Protein AF-A0A482D3W6-F1 (afdb_monomer_lite)

Foldseek 3Di:
DDPPPDDDPVVVVVVLVVVLVVLLVLLVCQLVVVDQDPPCRVCSNVVSVVSNVVSVVVVVVVVVVVVD

pLDDT: mean 81.31, std 14.07, range [39.59, 95.12]

Secondary structure (DSSP, 8-state):
--------HHHHHHHHHHHHHHHHHHHHHHHTTSS--TT-TTTHHHHHHHHHHHHHHHHHHHHHHHH-

Sequence (68 aa):
MAKAKNTGGLLGLLMWVVGALVSLAVGFGMISGILTVPYVQAAVPIAGWIVVIGTVISVIAAIVKAMK

Radius of gyration: 15.17 Å; chains: 1; bounding box: 38×22×40 Å

Structure (mmCIF, N/CA/C/O backbone):
data_AF-A0A482D3W6-F1
#
_entry.id   AF-A0A482D3W6-F1
#
loop_
_atom_site.group_PDB
_atom_site.id
_atom_site.type_symbol
_atom_site.label_atom_id
_atom_site.label_alt_id
_atom_site.label_comp_id
_atom_site.label_asym_id
_atom_site.label_entity_id
_atom_site.label_seq_id
_atom_site.pdbx_PDB_ins_code
_atom_site.Cartn_x
_atom_site.Cartn_y
_atom_site.Cartn_z
_atom_site.occupancy
_atom_site.B_iso_or_equiv
_atom_site.auth_seq_id
_atom_site.auth_comp_id
_atom_site.auth_asym_id
_atom_site.auth_atom_id
_atom_site.pdbx_PDB_model_num
ATOM 1 N N . MET A 1 1 ? -25.478 14.951 -7.292 1.00 39.59 1 MET A N 1
ATOM 2 C CA . MET A 1 1 ? -24.651 13.773 -7.636 1.00 39.59 1 MET A CA 1
ATOM 3 C C . MET A 1 1 ? -24.722 12.803 -6.470 1.00 39.59 1 MET A C 1
ATOM 5 O O . MET A 1 1 ? -24.377 13.184 -5.358 1.00 39.59 1 MET A O 1
ATOM 9 N N . ALA A 1 2 ? -25.338 11.640 -6.685 1.00 40.62 2 ALA A N 1
ATOM 10 C CA . ALA A 1 2 ? -25.784 10.745 -5.623 1.00 40.62 2 ALA A CA 1
ATOM 11 C C . ALA A 1 2 ? -24.602 10.215 -4.797 1.00 40.62 2 ALA A C 1
ATOM 13 O O . ALA A 1 2 ? -23.808 9.401 -5.257 1.00 40.62 2 ALA A O 1
ATOM 14 N N . LYS A 1 3 ? -24.512 10.680 -3.549 1.00 46.56 3 LYS A N 1
ATOM 15 C CA . LYS A 1 3 ? -23.737 10.039 -2.491 1.00 46.56 3 LYS A CA 1
ATOM 16 C C . LYS A 1 3 ? -24.416 8.692 -2.242 1.00 46.56 3 LYS A C 1
ATOM 18 O O . LYS A 1 3 ? -25.484 8.669 -1.633 1.00 46.56 3 LYS A O 1
ATOM 23 N N . ALA A 1 4 ? -23.861 7.604 -2.778 1.00 46.59 4 ALA A N 1
ATOM 24 C CA . ALA A 1 4 ? -24.343 6.250 -2.521 1.00 46.59 4 ALA A CA 1
ATOM 25 C C . ALA A 1 4 ? -24.193 5.968 -1.020 1.00 46.59 4 ALA A C 1
ATOM 27 O O . ALA A 1 4 ? -23.128 5.628 -0.506 1.00 46.59 4 ALA A O 1
ATOM 28 N N . LYS A 1 5 ? -25.274 6.252 -0.300 1.00 60.50 5 LYS A N 1
ATOM 29 C CA . LYS A 1 5 ? -25.429 6.079 1.131 1.00 60.50 5 LYS A CA 1
ATOM 30 C C . LYS A 1 5 ? -25.779 4.613 1.364 1.00 60.50 5 LYS A C 1
ATOM 32 O O . LYS A 1 5 ? -26.894 4.201 1.085 1.00 60.50 5 LYS A O 1
ATOM 37 N N . ASN A 1 6 ? -24.824 3.900 1.950 1.00 61.50 6 ASN A N 1
ATOM 38 C CA . ASN A 1 6 ? -25.057 2.775 2.851 1.00 61.50 6 ASN A CA 1
ATOM 39 C C . ASN A 1 6 ? -25.712 1.519 2.242 1.00 61.50 6 ASN A C 1
ATOM 41 O O . ASN A 1 6 ? -26.843 1.183 2.584 1.00 61.50 6 ASN A O 1
ATOM 45 N N . THR A 1 7 ? -24.945 0.764 1.450 1.00 51.12 7 THR A N 1
ATOM 46 C CA . THR A 1 7 ? -25.235 -0.658 1.207 1.00 51.12 7 THR A CA 1
ATOM 47 C C . THR A 1 7 ? -24.022 -1.508 1.591 1.00 51.12 7 THR A C 1
ATOM 49 O O . THR A 1 7 ? -23.107 -1.712 0.801 1.00 51.12 7 THR A O 1
ATOM 52 N N . GLY A 1 8 ? -24.039 -1.988 2.841 1.00 57.94 8 GLY A N 1
ATOM 53 C CA . GLY A 1 8 ? -23.397 -3.229 3.285 1.00 57.94 8 GLY A CA 1
ATOM 54 C C . GLY A 1 8 ? -21.932 -3.130 3.708 1.00 57.94 8 GLY A C 1
ATOM 55 O O . GLY A 1 8 ? -21.040 -3.248 2.875 1.00 57.94 8 GLY A O 1
ATOM 56 N N . GLY A 1 9 ? -21.664 -3.040 5.017 1.00 79.38 9 GLY A N 1
ATOM 57 C CA . GLY A 1 9 ? -20.299 -3.054 5.571 1.00 79.38 9 GLY A CA 1
ATOM 58 C C . GLY A 1 9 ? -19.424 -4.221 5.082 1.00 79.38 9 GLY A C 1
ATOM 59 O O . GLY A 1 9 ? -18.219 -4.051 4.937 1.00 79.38 9 GLY A O 1
ATOM 60 N N . LEU A 1 10 ? -20.028 -5.361 4.725 1.00 83.50 10 LEU A N 1
ATOM 61 C CA . LEU A 1 10 ? -19.330 -6.497 4.118 1.00 83.50 10 LEU A CA 1
ATOM 62 C C . LEU A 1 10 ? -18.853 -6.221 2.682 1.00 83.50 10 LEU A C 1
ATOM 64 O O . LEU A 1 10 ? -17.712 -6.527 2.356 1.00 83.50 10 LEU A O 1
ATOM 68 N N . LEU A 1 11 ? -19.692 -5.628 1.825 1.00 87.00 11 LEU A N 1
ATOM 69 C CA . LEU A 1 11 ? -19.311 -5.314 0.443 1.00 87.00 11 LEU A CA 1
ATOM 70 C C . LEU A 1 11 ? -18.226 -4.232 0.412 1.00 87.00 11 LEU A C 1
ATOM 72 O O . LEU A 1 11 ? -17.265 -4.343 -0.346 1.00 87.00 11 LEU A O 1
ATOM 76 N N . GLY A 1 12 ? -18.341 -3.227 1.286 1.00 88.38 12 GLY A N 1
ATOM 77 C CA . GLY A 1 12 ? -17.310 -2.204 1.462 1.00 88.38 12 GLY A CA 1
ATOM 78 C C . GLY A 1 12 ? -15.979 -2.787 1.948 1.00 88.38 12 GLY A C 1
ATOM 79 O O . GLY A 1 12 ? -14.930 -2.425 1.418 1.00 88.38 12 GLY A O 1
ATOM 80 N N . LEU A 1 13 ? -16.017 -3.728 2.900 1.00 87.06 13 LEU A N 1
ATOM 81 C CA . LEU A 1 13 ? -14.826 -4.439 3.366 1.00 87.06 13 LEU A CA 1
ATOM 82 C C . LEU A 1 13 ? -14.197 -5.273 2.245 1.00 87.06 13 LEU A C 1
ATOM 84 O O . LEU A 1 13 ? -12.993 -5.188 2.032 1.00 87.06 13 LEU A O 1
ATOM 88 N N . LEU A 1 14 ? -15.001 -6.035 1.499 1.00 90.50 14 LEU A N 1
ATOM 89 C CA . LEU A 1 14 ? -14.521 -6.845 0.379 1.00 90.50 14 LEU A CA 1
ATOM 90 C C . LEU A 1 14 ? -13.861 -5.982 -0.697 1.00 90.50 14 LEU A C 1
ATOM 92 O O . LEU A 1 14 ? -12.747 -6.282 -1.115 1.00 90.50 14 LEU A O 1
ATOM 96 N N . MET A 1 15 ? -14.499 -4.883 -1.105 1.00 91.50 15 MET A N 1
ATOM 97 C CA . MET A 1 15 ? -13.915 -3.952 -2.075 1.00 91.50 15 MET A CA 1
ATOM 98 C C . MET A 1 15 ? -12.611 -3.332 -1.567 1.00 91.50 15 MET A C 1
ATOM 100 O O . MET A 1 15 ? -11.666 -3.185 -2.339 1.00 91.50 15 MET A O 1
ATOM 104 N N . TRP A 1 16 ? -12.537 -3.003 -0.274 1.00 91.62 16 TRP A N 1
ATOM 105 C CA . TRP A 1 16 ? -11.321 -2.472 0.333 1.00 91.62 16 TRP A CA 1
ATOM 106 C C . TRP A 1 16 ? -10.184 -3.503 0.351 1.00 91.62 16 TRP A C 1
ATOM 108 O O . TRP A 1 16 ? -9.082 -3.195 -0.102 1.00 91.62 16 TRP A O 1
ATOM 118 N N . VAL A 1 17 ? -10.452 -4.737 0.798 1.00 91.19 17 VAL A N 1
ATOM 119 C CA . VAL A 1 17 ? -9.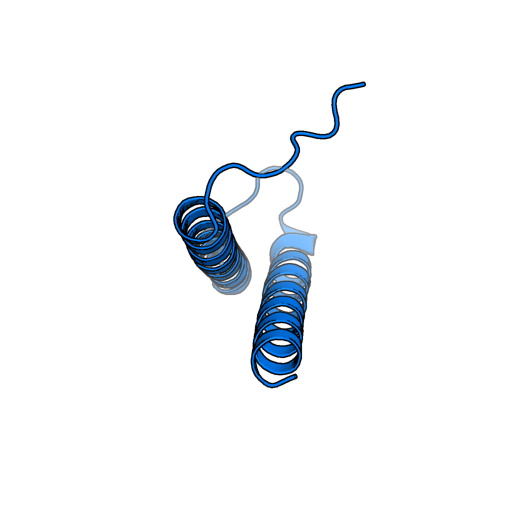457 -5.824 0.825 1.00 91.19 17 VAL A CA 1
ATOM 120 C C . VAL A 1 17 ? -8.976 -6.151 -0.588 1.00 91.19 17 VAL A C 1
ATOM 122 O O . VAL A 1 17 ? -7.772 -6.214 -0.822 1.00 91.19 17 VAL A O 1
ATOM 125 N N . VAL A 1 18 ? -9.895 -6.314 -1.544 1.00 94.69 18 VAL A N 1
ATOM 126 C CA . VAL A 1 18 ? -9.546 -6.578 -2.948 1.00 94.69 18 VAL A CA 1
ATOM 127 C C . VAL A 1 18 ? -8.700 -5.435 -3.510 1.00 94.69 18 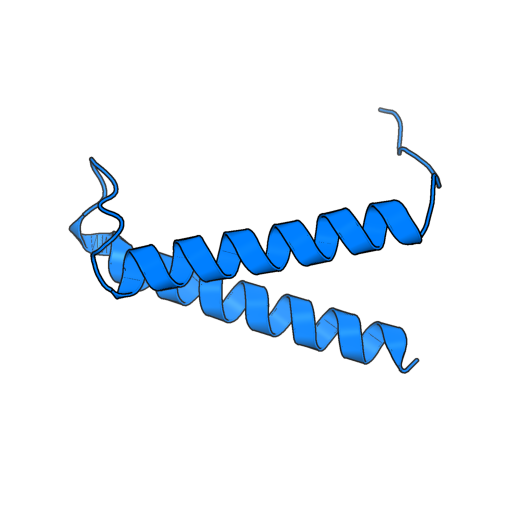VAL A C 1
ATOM 129 O O . VAL A 1 18 ? -7.659 -5.691 -4.109 1.00 94.69 18 VAL A O 1
ATOM 132 N N . GLY A 1 19 ? -9.087 -4.180 -3.263 1.00 93.00 19 GLY A N 1
ATOM 133 C CA . GLY A 1 19 ? -8.317 -3.009 -3.681 1.00 93.00 19 GLY A CA 1
ATOM 134 C C . GLY A 1 19 ? -6.900 -2.984 -3.100 1.00 93.00 19 GLY A C 1
ATOM 135 O O . GLY A 1 19 ? -5.942 -2.736 -3.835 1.00 93.00 19 GLY A O 1
ATOM 136 N N . ALA A 1 20 ? -6.745 -3.295 -1.810 1.00 92.38 20 ALA A N 1
ATOM 137 C CA . ALA A 1 20 ? -5.442 -3.369 -1.153 1.00 92.38 20 ALA A CA 1
ATOM 138 C C . ALA A 1 20 ? -4.562 -4.491 -1.734 1.00 92.38 20 ALA A C 1
ATOM 140 O O . ALA A 1 20 ? -3.392 -4.261 -2.042 1.00 92.38 20 ALA A O 1
ATOM 141 N N . LEU A 1 21 ? -5.124 -5.685 -1.949 1.00 92.69 21 LEU A N 1
ATOM 142 C CA . LEU A 1 21 ? -4.399 -6.822 -2.523 1.00 92.69 21 LEU A CA 1
ATOM 143 C C . LEU A 1 21 ? -3.955 -6.556 -3.966 1.00 92.69 21 LEU A C 1
ATOM 145 O O . LEU A 1 21 ? -2.797 -6.801 -4.301 1.00 92.69 21 LEU A O 1
ATOM 149 N N . VAL A 1 22 ? -4.841 -6.010 -4.806 1.00 94.12 22 VAL A N 1
ATOM 150 C CA . VAL A 1 22 ? -4.510 -5.642 -6.192 1.00 94.12 22 VAL A CA 1
ATOM 151 C C . VAL A 1 22 ? -3.430 -4.559 -6.217 1.00 94.12 22 VAL A C 1
ATOM 153 O O . VAL A 1 22 ? -2.476 -4.673 -6.981 1.00 94.12 22 VAL A O 1
ATOM 156 N N . SER A 1 23 ? -3.525 -3.548 -5.348 1.00 92.56 23 SER A N 1
ATOM 157 C CA . SER A 1 23 ? -2.529 -2.469 -5.278 1.00 92.56 23 SER A CA 1
ATOM 158 C C . SER A 1 23 ? -1.149 -2.994 -4.875 1.00 92.56 23 SER A C 1
ATOM 160 O O . SER A 1 23 ? -0.158 -2.655 -5.519 1.00 92.56 23 SER A O 1
ATOM 162 N N . LEU A 1 24 ? -1.072 -3.877 -3.874 1.00 92.06 24 LEU A N 1
ATOM 163 C CA . LEU A 1 24 ? 0.186 -4.522 -3.483 1.00 92.06 24 LEU A CA 1
ATOM 164 C C . LEU A 1 24 ? 0.750 -5.410 -4.597 1.00 92.06 24 LEU A C 1
ATOM 166 O O . LEU A 1 24 ? 1.944 -5.339 -4.873 1.00 92.06 24 LEU A O 1
ATOM 170 N N . ALA A 1 25 ? -0.091 -6.204 -5.265 1.00 90.31 25 ALA A N 1
ATOM 171 C CA . ALA A 1 25 ? 0.338 -7.059 -6.371 1.00 90.31 25 ALA A CA 1
ATOM 172 C C . ALA A 1 25 ? 0.933 -6.241 -7.530 1.00 90.31 25 ALA A C 1
ATOM 174 O O . ALA A 1 25 ? 1.999 -6.580 -8.043 1.00 90.31 25 ALA A O 1
ATOM 175 N N . VAL A 1 26 ? 0.286 -5.132 -7.901 1.00 90.12 26 VAL A N 1
ATOM 176 C CA . VAL A 1 26 ? 0.788 -4.216 -8.935 1.00 90.12 26 VAL A CA 1
ATOM 177 C C . VAL A 1 26 ? 2.066 -3.516 -8.463 1.00 90.12 26 VAL A C 1
ATOM 179 O O . VAL A 1 26 ? 3.041 -3.474 -9.207 1.00 90.12 26 VAL A O 1
ATOM 182 N N . GLY A 1 27 ? 2.102 -3.021 -7.222 1.00 87.12 27 GLY A N 1
ATOM 183 C CA . GLY A 1 27 ? 3.272 -2.373 -6.622 1.00 87.12 27 GLY A CA 1
ATOM 184 C C . GLY A 1 27 ? 4.516 -3.261 -6.629 1.00 87.12 27 GLY A C 1
ATOM 185 O O . GLY A 1 27 ? 5.565 -2.860 -7.136 1.00 87.12 27 GLY A O 1
ATOM 186 N N . PHE A 1 28 ? 4.390 -4.497 -6.143 1.00 87.94 28 PHE A N 1
ATOM 187 C CA . PHE A 1 28 ? 5.478 -5.474 -6.173 1.00 87.94 28 PHE A CA 1
ATOM 188 C C . PHE A 1 28 ? 5.828 -5.911 -7.596 1.00 87.94 28 PHE A C 1
ATOM 190 O O . PHE A 1 28 ? 7.009 -6.002 -7.919 1.00 87.94 28 PHE A O 1
ATOM 197 N N . GLY A 1 29 ? 4.837 -6.098 -8.473 1.00 86.69 29 GLY A N 1
ATOM 198 C CA . GLY A 1 29 ? 5.075 -6.400 -9.886 1.00 86.69 29 GLY A CA 1
ATOM 199 C C . GLY A 1 29 ? 5.907 -5.325 -10.590 1.00 86.69 29 GLY A C 1
ATOM 200 O O . GLY A 1 29 ? 6.800 -5.657 -11.370 1.00 86.69 29 GLY A O 1
ATOM 201 N N . MET A 1 30 ? 5.665 -4.051 -10.266 1.00 86.44 30 MET A N 1
ATOM 202 C CA . MET A 1 30 ? 6.436 -2.910 -10.766 1.00 86.44 30 MET A CA 1
ATOM 203 C C . MET A 1 30 ? 7.859 -2.857 -10.184 1.00 86.44 30 MET A C 1
ATOM 205 O O . MET A 1 30 ? 8.807 -2.597 -10.922 1.00 86.44 30 MET A O 1
ATOM 209 N N . ILE A 1 31 ? 8.037 -3.136 -8.887 1.00 85.44 31 ILE A N 1
ATOM 210 C CA . ILE A 1 31 ? 9.363 -3.146 -8.236 1.00 85.44 31 ILE A CA 1
ATOM 211 C C . ILE A 1 31 ? 10.232 -4.300 -8.752 1.00 85.44 31 ILE A C 1
ATOM 213 O O . ILE A 1 31 ? 11.411 -4.106 -9.037 1.00 85.44 31 ILE A O 1
ATOM 217 N N . SER A 1 32 ? 9.660 -5.496 -8.888 1.00 82.94 32 SER A N 1
ATOM 218 C CA . SER A 1 32 ? 10.376 -6.695 -9.337 1.00 82.94 32 SER A CA 1
ATOM 219 C C . SER A 1 32 ? 10.608 -6.741 -10.851 1.00 82.94 32 SER A C 1
ATOM 221 O O . SER A 1 32 ? 11.193 -7.702 -11.340 1.00 82.94 32 SER A O 1
ATOM 223 N N . GLY A 1 33 ? 10.129 -5.747 -11.609 1.00 76.88 33 GLY A N 1
ATOM 224 C CA . GLY A 1 33 ? 10.269 -5.692 -13.069 1.00 76.88 33 GLY A CA 1
ATOM 225 C C . GLY A 1 33 ? 9.451 -6.744 -13.831 1.00 76.88 33 GLY A C 1
ATOM 226 O O . GLY A 1 33 ? 9.579 -6.850 -15.047 1.00 76.88 33 GLY A O 1
ATOM 227 N N . ILE A 1 34 ? 8.596 -7.502 -13.133 1.00 80.75 34 ILE A N 1
ATOM 228 C CA . ILE A 1 34 ? 7.682 -8.495 -13.721 1.00 80.75 34 ILE A CA 1
ATOM 229 C C . ILE A 1 34 ? 6.595 -7.778 -14.530 1.00 80.75 34 ILE A C 1
ATOM 231 O O . ILE A 1 34 ? 6.175 -8.251 -15.586 1.00 80.75 34 ILE A O 1
ATOM 235 N N . LEU A 1 35 ? 6.156 -6.613 -14.046 1.00 73.38 35 LEU A N 1
ATOM 236 C CA . LEU A 1 35 ? 5.182 -5.766 -14.715 1.00 73.38 35 LEU A CA 1
ATOM 237 C C . LEU A 1 35 ? 5.903 -4.610 -15.411 1.00 73.38 35 LEU A C 1
ATOM 239 O O . LEU A 1 35 ? 6.330 -3.645 -14.776 1.00 73.38 35 LEU A O 1
ATOM 243 N N . THR A 1 36 ? 6.027 -4.703 -16.733 1.00 70.56 36 THR A N 1
ATOM 244 C CA . THR A 1 36 ? 6.557 -3.607 -17.547 1.00 70.56 36 THR A CA 1
ATOM 245 C C . THR A 1 36 ? 5.410 -2.709 -17.988 1.00 70.56 36 THR A C 1
ATOM 247 O O . THR A 1 36 ? 4.465 -3.146 -18.641 1.00 70.56 36 THR A O 1
ATOM 250 N N . VAL A 1 37 ? 5.470 -1.433 -17.606 1.00 70.94 37 VAL A N 1
ATOM 251 C CA . VAL A 1 37 ? 4.510 -0.433 -18.080 1.00 70.94 37 VAL A CA 1
ATOM 252 C C . VAL A 1 37 ? 5.099 0.200 -19.340 1.00 70.94 37 VAL A C 1
ATOM 254 O O . VAL A 1 37 ? 6.138 0.868 -19.247 1.00 70.94 37 VAL A O 1
ATOM 257 N N . PRO A 1 38 ? 4.495 -0.010 -20.526 1.00 68.25 38 PRO A N 1
ATOM 258 C CA . PRO A 1 38 ? 4.951 0.672 -21.726 1.00 68.25 38 PRO A CA 1
ATOM 259 C C . PRO A 1 38 ? 4.873 2.190 -21.502 1.00 68.25 38 PRO A C 1
ATOM 261 O O . PRO A 1 38 ? 4.000 2.674 -20.785 1.00 68.25 38 PRO A O 1
ATOM 264 N N . TYR A 1 39 ? 5.819 2.933 -22.078 1.00 69.38 39 TYR A N 1
ATOM 265 C CA . TYR A 1 39 ? 5.948 4.401 -21.998 1.00 69.38 39 TYR A CA 1
ATOM 266 C C . TYR A 1 39 ? 6.506 5.008 -20.697 1.00 69.38 39 TYR A C 1
ATOM 268 O O . TYR A 1 39 ? 6.910 6.167 -20.729 1.00 69.38 39 TYR A O 1
ATOM 276 N N . VAL A 1 40 ? 6.597 4.275 -19.578 1.00 69.88 40 VAL A N 1
ATOM 277 C CA . VAL A 1 40 ? 7.034 4.857 -18.281 1.00 69.88 40 VAL A CA 1
ATOM 278 C C . VAL A 1 40 ? 8.161 4.063 -17.606 1.00 69.88 40 VAL A C 1
ATOM 280 O O . VAL A 1 40 ? 8.412 4.216 -16.414 1.00 69.88 40 VAL A O 1
ATOM 283 N N . GLN A 1 41 ? 8.868 3.223 -18.370 1.00 66.00 41 GLN A N 1
ATOM 284 C CA . GLN A 1 41 ? 9.816 2.209 -17.879 1.00 66.00 41 GLN A CA 1
ATOM 285 C C . GLN A 1 41 ? 10.846 2.724 -16.855 1.00 66.00 41 GLN A C 1
ATOM 287 O O . GLN A 1 41 ? 11.142 2.021 -15.894 1.00 66.00 41 GLN A O 1
ATOM 292 N N . ALA A 1 42 ? 11.337 3.960 -16.997 1.00 67.06 42 ALA A N 1
ATOM 293 C CA . ALA A 1 42 ? 12.317 4.537 -16.072 1.00 67.06 42 ALA A CA 1
ATOM 294 C C . ALA A 1 42 ? 11.751 4.863 -14.672 1.00 67.06 42 ALA A C 1
ATOM 296 O O . ALA A 1 42 ? 12.499 4.859 -13.698 1.00 67.06 42 ALA A O 1
ATOM 297 N N . ALA A 1 43 ? 10.445 5.131 -14.551 1.00 73.31 43 ALA A N 1
ATOM 298 C CA . ALA A 1 43 ? 9.812 5.511 -13.283 1.00 7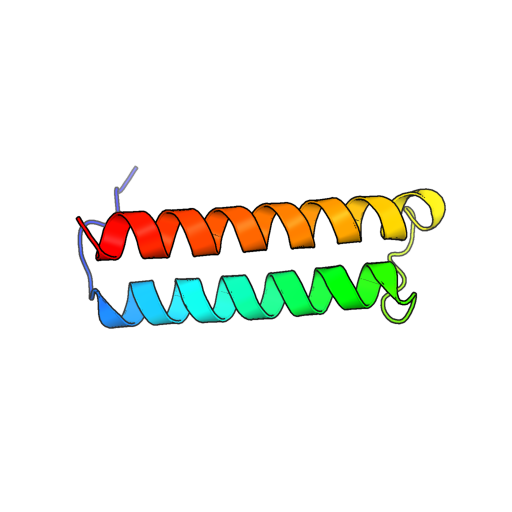3.31 43 ALA A CA 1
ATOM 299 C C . ALA A 1 43 ? 8.981 4.384 -12.647 1.00 73.31 43 ALA A C 1
ATOM 301 O O . ALA A 1 43 ? 8.505 4.546 -11.522 1.00 73.31 43 ALA A O 1
ATOM 302 N N . VAL A 1 44 ? 8.829 3.237 -13.324 1.00 73.06 44 VAL A N 1
ATOM 303 C CA . VAL A 1 44 ? 8.064 2.075 -12.830 1.00 73.06 44 VAL A CA 1
ATOM 304 C C . VAL A 1 44 ? 8.504 1.618 -11.430 1.00 73.06 44 VAL A C 1
ATOM 306 O O . VAL A 1 44 ? 7.627 1.430 -10.586 1.00 73.06 44 VAL A O 1
ATOM 309 N N . PRO A 1 45 ? 9.810 1.524 -11.101 1.00 75.50 45 PRO A N 1
ATOM 310 C CA . PRO A 1 45 ? 10.224 1.076 -9.770 1.00 75.50 45 PRO A CA 1
ATOM 311 C C . PRO A 1 45 ? 9.806 2.053 -8.662 1.00 75.50 45 PRO A C 1
ATOM 313 O O . PRO A 1 45 ? 9.384 1.639 -7.584 1.00 75.50 45 PRO A O 1
ATOM 316 N N . ILE A 1 46 ? 9.877 3.360 -8.940 1.00 83.44 46 ILE A N 1
ATOM 317 C CA . ILE A 1 46 ? 9.508 4.426 -7.998 1.00 83.44 46 ILE A CA 1
ATOM 318 C C . ILE A 1 46 ? 7.989 4.452 -7.807 1.00 83.44 46 ILE A C 1
ATOM 320 O O . ILE A 1 46 ? 7.504 4.522 -6.678 1.00 83.44 46 ILE A O 1
ATOM 324 N N . ALA A 1 47 ? 7.232 4.331 -8.900 1.00 83.06 47 ALA A N 1
ATOM 325 C CA . ALA A 1 47 ? 5.777 4.233 -8.858 1.00 83.06 47 ALA A CA 1
ATOM 326 C C . ALA A 1 47 ? 5.313 3.008 -8.051 1.00 83.06 47 ALA A C 1
ATOM 328 O O . ALA A 1 47 ? 4.387 3.120 -7.248 1.00 83.06 47 ALA A O 1
ATOM 329 N N . GLY A 1 48 ? 5.998 1.869 -8.194 1.00 83.25 48 GLY A N 1
ATOM 330 C CA . GLY A 1 48 ? 5.765 0.671 -7.386 1.00 83.25 48 GLY A CA 1
ATOM 331 C C . GLY A 1 48 ? 5.884 0.938 -5.887 1.00 83.25 48 GLY A C 1
ATOM 332 O O . GLY A 1 48 ? 4.968 0.618 -5.128 1.00 83.25 48 GLY A O 1
ATOM 333 N N . TRP A 1 49 ? 6.954 1.612 -5.465 1.00 87.38 49 TRP A N 1
ATOM 334 C CA . TRP A 1 49 ? 7.150 1.985 -4.061 1.00 87.38 49 TRP A CA 1
ATOM 335 C C . TRP A 1 49 ? 6.083 2.945 -3.530 1.00 87.38 49 TRP A C 1
ATOM 337 O O . TRP A 1 49 ? 5.613 2.758 -2.407 1.00 87.38 49 TRP A O 1
ATOM 347 N N . ILE A 1 50 ? 5.645 3.924 -4.328 1.00 89.56 50 ILE A N 1
ATOM 348 C CA . ILE A 1 50 ? 4.559 4.841 -3.943 1.00 89.56 50 ILE A CA 1
ATOM 349 C C . ILE A 1 50 ? 3.272 4.059 -3.652 1.00 89.56 50 ILE A C 1
ATOM 351 O O . ILE A 1 50 ? 2.622 4.296 -2.632 1.00 89.56 50 ILE A O 1
ATOM 355 N N . VAL A 1 51 ? 2.924 3.099 -4.514 1.00 90.62 51 VAL A N 1
ATOM 356 C CA . VAL A 1 51 ? 1.725 2.265 -4.342 1.00 90.62 51 VAL A CA 1
ATOM 357 C C . VAL A 1 51 ? 1.835 1.384 -3.098 1.00 90.62 51 VAL A C 1
ATOM 359 O O . VAL A 1 51 ? 0.885 1.316 -2.315 1.00 90.62 51 VAL A O 1
ATOM 362 N N . VAL A 1 52 ? 2.986 0.743 -2.877 1.00 91.94 52 VAL A N 1
ATOM 363 C CA . VAL A 1 52 ? 3.207 -0.106 -1.695 1.00 91.94 52 VAL A CA 1
ATOM 364 C C . VAL A 1 52 ? 3.068 0.712 -0.412 1.00 91.94 52 VAL A C 1
ATOM 366 O O . VAL A 1 52 ? 2.278 0.347 0.459 1.00 91.94 52 VAL A O 1
ATOM 369 N N . ILE A 1 53 ? 3.758 1.852 -0.311 1.00 93.88 53 ILE A N 1
ATOM 370 C CA . ILE A 1 53 ? 3.712 2.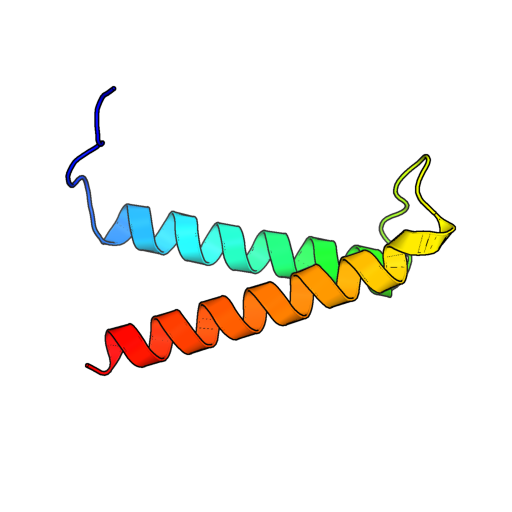715 0.878 1.00 93.88 53 ILE A CA 1
ATOM 371 C C . ILE A 1 53 ? 2.293 3.249 1.104 1.00 93.88 53 ILE A C 1
ATOM 373 O O . ILE A 1 53 ? 1.777 3.171 2.220 1.00 93.88 53 ILE A O 1
ATOM 377 N N . GLY A 1 54 ? 1.630 3.737 0.051 1.00 92.44 54 GLY A N 1
ATOM 378 C CA . GLY A 1 54 ? 0.253 4.226 0.139 1.00 92.44 54 GLY A CA 1
ATOM 379 C C . GLY A 1 54 ? -0.723 3.147 0.615 1.00 92.44 54 GLY A C 1
ATOM 380 O O . GLY A 1 54 ? -1.585 3.414 1.455 1.00 92.44 54 GLY A O 1
ATOM 381 N N . THR A 1 55 ? -0.544 1.909 0.148 1.00 93.25 55 THR A N 1
ATOM 382 C CA . THR A 1 55 ? -1.381 0.779 0.570 1.00 93.25 55 THR A CA 1
ATOM 383 C C . THR A 1 55 ? -1.123 0.407 2.029 1.00 93.25 55 THR A C 1
ATOM 385 O O . THR A 1 55 ? -2.077 0.230 2.784 1.00 93.25 55 THR A O 1
ATOM 388 N N . VAL A 1 56 ? 0.139 0.372 2.469 1.00 93.38 56 VAL A N 1
ATOM 389 C CA . VAL A 1 56 ? 0.494 0.122 3.878 1.00 93.38 56 VAL A CA 1
ATOM 390 C C . VAL A 1 56 ? -0.123 1.178 4.796 1.00 93.38 56 VAL A C 1
A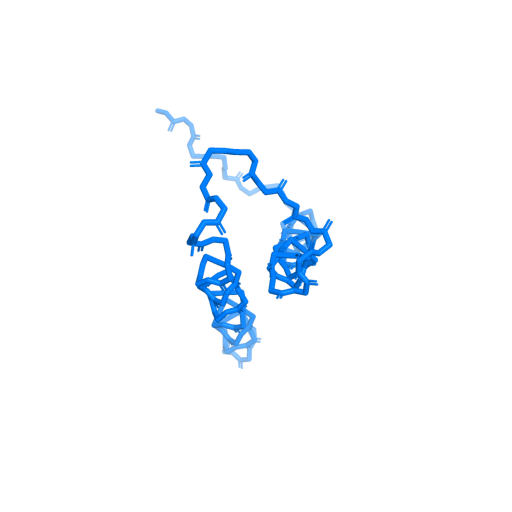TOM 392 O O . VAL A 1 56 ? -0.754 0.830 5.793 1.00 93.38 56 VAL A O 1
ATOM 395 N N . ILE A 1 57 ? -0.018 2.461 4.440 1.00 95.12 57 ILE A N 1
ATOM 396 C CA . ILE A 1 57 ? -0.624 3.553 5.215 1.00 95.12 57 ILE A CA 1
ATOM 397 C C . ILE A 1 57 ? -2.151 3.406 5.261 1.00 95.12 57 ILE A C 1
ATOM 399 O O . ILE A 1 57 ? -2.744 3.572 6.327 1.00 95.12 57 ILE A O 1
ATOM 403 N N . SER A 1 58 ? -2.793 3.055 4.141 1.00 91.38 58 SER A N 1
ATOM 404 C CA . SER A 1 58 ? -4.241 2.808 4.088 1.00 91.38 58 SER A CA 1
ATOM 405 C C . SER A 1 58 ? -4.668 1.682 5.036 1.00 91.38 58 SER A C 1
ATOM 407 O O . SER A 1 58 ? -5.639 1.840 5.778 1.00 91.38 58 SER A O 1
ATOM 409 N N . VAL A 1 59 ? -3.915 0.579 5.063 1.00 92.50 59 VAL A N 1
ATOM 410 C CA . VAL A 1 59 ? -4.143 -0.557 5.970 1.00 92.50 59 VAL A CA 1
ATOM 411 C C . VAL A 1 59 ? -3.974 -0.153 7.426 1.00 92.50 59 VAL A C 1
ATOM 413 O O . VAL A 1 59 ? -4.866 -0.417 8.232 1.00 92.50 59 VAL A O 1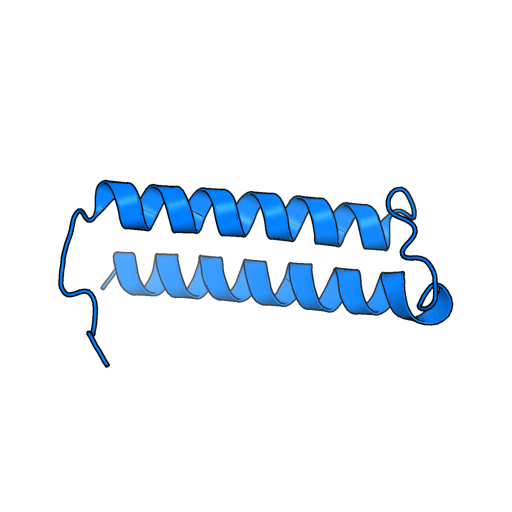
ATOM 416 N N . ILE A 1 60 ? -2.897 0.553 7.766 1.00 94.56 60 ILE A N 1
ATOM 417 C CA . ILE A 1 60 ? -2.676 1.044 9.132 1.00 94.56 60 ILE A CA 1
ATOM 418 C C . ILE A 1 60 ? -3.821 1.969 9.561 1.00 94.56 60 ILE A C 1
ATOM 420 O O . ILE A 1 60 ? -4.388 1.789 10.637 1.00 94.56 60 ILE A O 1
ATOM 424 N N . ALA A 1 61 ? -4.213 2.924 8.715 1.00 92.31 61 ALA A N 1
ATOM 425 C CA . ALA A 1 61 ? -5.306 3.845 9.011 1.00 92.31 61 ALA A CA 1
ATOM 426 C C . ALA A 1 61 ? -6.648 3.117 9.204 1.00 92.31 61 ALA A C 1
ATOM 428 O O . ALA A 1 61 ? -7.418 3.474 10.098 1.00 92.31 61 ALA A O 1
ATOM 429 N N . ALA A 1 62 ? -6.921 2.081 8.404 1.00 89.31 62 ALA A N 1
ATOM 430 C CA . ALA A 1 62 ? -8.113 1.251 8.545 1.00 89.31 62 ALA A CA 1
ATOM 431 C C . ALA A 1 62 ? -8.121 0.478 9.874 1.00 89.31 62 ALA A C 1
ATOM 433 O O . ALA A 1 62 ? -9.141 0.478 10.562 1.00 89.31 62 ALA A O 1
ATOM 434 N N . ILE A 1 63 ? -6.987 -0.108 10.273 1.00 90.88 63 ILE A N 1
ATOM 435 C CA . ILE A 1 63 ? -6.840 -0.807 11.560 1.00 90.88 63 ILE A CA 1
ATOM 436 C C . ILE A 1 63 ? -7.036 0.167 12.726 1.00 90.88 63 ILE A C 1
ATOM 438 O O . ILE A 1 63 ? -7.818 -0.107 13.633 1.00 90.88 63 ILE A O 1
ATOM 442 N N . VAL A 1 64 ? -6.393 1.338 12.685 1.00 95.06 64 VAL A N 1
ATOM 443 C CA . VAL A 1 64 ? -6.546 2.375 13.720 1.00 95.06 64 VAL A CA 1
ATOM 444 C C . VAL A 1 64 ? -8.000 2.828 13.841 1.00 95.06 64 VAL A C 1
ATOM 446 O O . VAL A 1 64 ? -8.490 3.027 14.950 1.00 95.06 64 VAL A O 1
ATOM 449 N N . LYS A 1 65 ? -8.708 2.971 12.715 1.00 89.38 65 LYS A N 1
ATOM 450 C CA . LYS A 1 65 ? -10.137 3.292 12.710 1.00 89.38 65 LYS A CA 1
ATOM 451 C C . LYS A 1 65 ? -10.993 2.160 13.284 1.00 89.38 65 LYS A C 1
ATOM 453 O O . LYS A 1 65 ? -11.997 2.462 13.905 1.00 89.38 65 LYS A O 1
ATOM 458 N N . ALA A 1 66 ? -10.629 0.899 13.062 1.00 84.19 66 ALA A N 1
ATOM 459 C CA . ALA A 1 66 ? -11.371 -0.253 13.572 1.00 84.19 66 ALA A CA 1
ATOM 460 C C . ALA A 1 66 ? -11.169 -0.492 15.081 1.00 84.19 66 ALA A C 1
ATOM 462 O O . ALA A 1 66 ? -12.024 -1.109 15.707 1.00 84.19 66 ALA A O 1
ATOM 463 N N . MET A 1 67 ? -10.051 -0.029 15.654 1.00 85.94 67 MET A N 1
ATOM 464 C CA . MET A 1 67 ? -9.773 -0.115 17.097 1.00 85.94 67 MET A CA 1
ATOM 465 C C . MET A 1 67 ? -10.414 1.009 17.928 1.00 85.94 67 MET A C 1
ATOM 467 O O . MET A 1 67 ? -10.442 0.901 19.153 1.00 85.94 67 MET A O 1
ATOM 471 N N . LYS A 1 68 ? -10.866 2.093 17.290 1.00 68.19 68 LYS A N 1
ATOM 472 C CA . LYS A 1 68 ? -11.599 3.196 17.930 1.00 68.19 68 LYS A CA 1
ATOM 473 C C . LYS A 1 68 ? -13.099 2.951 17.884 1.00 68.19 68 LYS A C 1
ATOM 475 O O . LYS A 1 68 ? -13.757 3.343 18.869 1.00 68.19 68 LYS A O 1
#